Protein AF-A0A954CMS7-F1 (afdb_monomer)

Nearest PDB structures (foldseek):
  2ps0-assembly2_B  TM=8.497E-01  e=8.122E-06  Escherichia coli
  2ogw-assembly2_B  TM=8.473E-01  e=1.892E-05  Escherichia coli
  2prs-assembly1_A  TM=7.335E-01  e=8.668E-06  Escherichia coli
  7rcj-assembly6_F  TM=8.122E-01  e=8.447E-05  Citrobacter koseri ATCC BAA-895
  7rcj-assembly2_B  TM=8.150E-01  e=9.014E-05  Citrobacter koseri ATCC BAA-895

Structure (mmCIF, N/CA/C/O backbone):
data_AF-A0A954CMS7-F1
#
_entry.id   AF-A0A954CMS7-F1
#
loop_
_atom_site.group_PDB
_atom_site.id
_atom_site.type_symbol
_atom_site.label_atom_id
_atom_site.label_alt_id
_atom_site.label_comp_id
_atom_site.label_asym_id
_atom_site.label_entity_id
_atom_site.label_seq_id
_atom_site.pdbx_PDB_ins_code
_atom_site.Cartn_x
_atom_site.Cartn_y
_a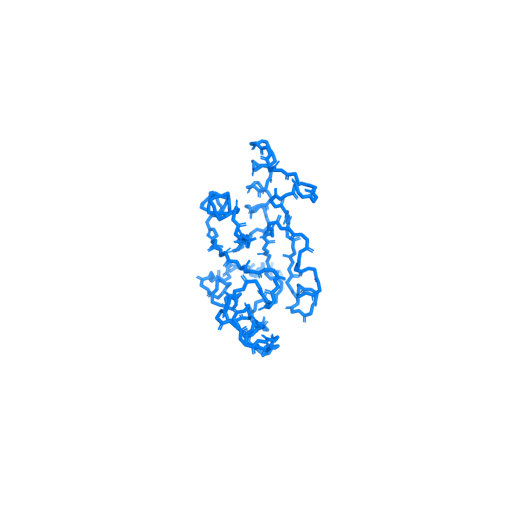tom_site.Cartn_z
_atom_site.occupancy
_atom_site.B_iso_or_equiv
_atom_site.auth_seq_id
_atom_site.auth_comp_id
_atom_site.auth_asym_id
_atom_site.auth_atom_id
_atom_site.pdbx_PDB_model_num
ATOM 1 N N . TRP A 1 1 ? -1.254 -20.103 -1.101 1.00 94.12 1 TRP A N 1
ATOM 2 C CA . TRP A 1 1 ? -1.678 -18.703 -1.332 1.00 94.12 1 TRP A CA 1
ATOM 3 C C . TRP A 1 1 ? -3.122 -18.419 -0.932 1.00 94.12 1 TRP A C 1
ATOM 5 O O . TRP A 1 1 ? -3.314 -17.647 -0.006 1.00 94.12 1 TRP A O 1
ATOM 15 N N . LYS A 1 2 ? -4.149 -19.028 -1.557 1.00 92.69 2 LYS A N 1
ATOM 16 C CA . LYS A 1 2 ? -5.562 -18.716 -1.229 1.00 92.69 2 LYS A CA 1
ATOM 17 C C . LYS A 1 2 ? -5.921 -18.933 0.245 1.00 92.69 2 LYS A C 1
ATOM 19 O O . LYS A 1 2 ? -6.522 -18.059 0.849 1.00 92.69 2 LYS A O 1
ATOM 24 N N . SER A 1 3 ? -5.523 -20.064 0.827 1.00 93.12 3 SER A N 1
ATOM 25 C CA . SER A 1 3 ? -5.743 -20.357 2.252 1.00 93.12 3 SER A CA 1
ATOM 26 C C . SER A 1 3 ? -5.062 -19.352 3.184 1.00 93.12 3 SER A C 1
ATOM 28 O O . SER A 1 3 ? -5.598 -19.031 4.238 1.00 93.12 3 SER A O 1
ATOM 30 N N . GLU A 1 4 ? -3.896 -18.847 2.788 1.00 93.69 4 GLU A N 1
ATOM 31 C CA . GLU A 1 4 ? -3.109 -17.913 3.586 1.00 93.69 4 GLU A CA 1
ATOM 32 C C . GLU A 1 4 ? -3.756 -16.527 3.638 1.00 93.69 4 GLU A C 1
ATOM 34 O O . GLU A 1 4 ? -3.907 -15.961 4.716 1.00 93.69 4 GLU A O 1
ATOM 39 N N . LEU A 1 5 ? -4.216 -16.016 2.493 1.00 94.75 5 LEU A N 1
ATOM 40 C CA . LEU A 1 5 ? -4.883 -14.713 2.415 1.00 94.75 5 LEU A CA 1
ATOM 41 C C . LEU A 1 5 ? -6.386 -14.766 2.702 1.00 94.75 5 LEU A C 1
ATOM 43 O O . LEU A 1 5 ? -7.011 -13.716 2.799 1.00 94.75 5 LEU A O 1
ATOM 47 N N . ALA A 1 6 ? -6.974 -15.951 2.900 1.00 91.50 6 ALA A N 1
ATOM 48 C CA . ALA A 1 6 ? -8.399 -16.092 3.203 1.00 91.50 6 ALA A CA 1
ATOM 49 C C . ALA A 1 6 ? -8.823 -15.264 4.430 1.00 91.50 6 ALA A C 1
ATOM 51 O O . ALA A 1 6 ? -9.889 -14.654 4.425 1.00 91.50 6 ALA A O 1
ATOM 52 N N . LYS A 1 7 ? -7.962 -15.183 5.455 1.00 89.50 7 LYS A N 1
ATOM 53 C CA . LYS A 1 7 ? -8.201 -14.380 6.668 1.00 89.50 7 LYS A CA 1
ATOM 54 C C . LYS A 1 7 ? -8.126 -12.868 6.427 1.00 89.50 7 LYS A C 1
ATOM 56 O O . LYS A 1 7 ? -8.603 -12.101 7.253 1.00 89.50 7 LYS A O 1
ATOM 61 N N . CYS A 1 8 ? -7.532 -12.449 5.314 1.00 93.06 8 CYS A N 1
ATOM 62 C CA . CYS A 1 8 ? -7.374 -11.050 4.928 1.00 93.06 8 CYS A CA 1
ATOM 63 C C . CYS A 1 8 ? -8.472 -10.581 3.958 1.00 93.06 8 CYS A C 1
ATOM 65 O O . CYS A 1 8 ? -8.456 -9.425 3.541 1.00 93.06 8 CYS A O 1
ATOM 67 N N . SER A 1 9 ? -9.414 -11.450 3.579 1.00 92.12 9 SER A N 1
ATOM 68 C CA . SER A 1 9 ? -10.496 -11.102 2.655 1.00 92.12 9 SER A CA 1
ATOM 69 C C . SER A 1 9 ? -11.298 -9.894 3.160 1.00 92.12 9 SER A C 1
ATOM 71 O O . SER A 1 9 ? -11.690 -9.821 4.323 1.00 92.12 9 SER A O 1
ATOM 73 N N . GLY A 1 10 ? -11.555 -8.938 2.272 1.00 93.88 10 GLY A N 1
ATOM 74 C CA . GLY A 1 10 ? -12.225 -7.666 2.545 1.00 93.88 10 GLY A CA 1
ATOM 75 C C . GLY A 1 10 ? -11.300 -6.538 3.018 1.00 93.88 10 GLY A C 1
ATOM 76 O O . GLY A 1 10 ? -11.726 -5.374 3.002 1.00 93.88 10 GLY A O 1
ATOM 77 N N . ALA A 1 11 ? -10.054 -6.846 3.398 1.00 95.81 11 ALA A N 1
ATOM 78 C CA . ALA A 1 11 ? -9.077 -5.845 3.813 1.00 95.81 11 ALA A CA 1
ATOM 79 C C . ALA A 1 11 ? -8.717 -4.898 2.661 1.00 95.81 11 ALA A C 1
ATOM 81 O O . ALA A 1 11 ? -8.649 -5.295 1.493 1.00 95.81 11 ALA A O 1
ATOM 82 N N . SER A 1 12 ? -8.483 -3.633 3.003 1.00 96.25 12 SER A N 1
ATOM 83 C CA . SER A 1 12 ? -8.138 -2.574 2.061 1.00 96.25 12 SER A CA 1
ATOM 84 C C . SER A 1 12 ? -6.663 -2.187 2.137 1.00 96.25 12 SER A C 1
ATOM 86 O O . SER A 1 12 ? -6.042 -2.200 3.204 1.00 96.25 12 SER A O 1
ATOM 88 N N . PHE A 1 13 ? -6.107 -1.803 0.991 1.00 98.12 13 PHE A N 1
ATOM 89 C CA . PHE A 1 13 ? -4.763 -1.249 0.879 1.00 98.12 13 PHE A CA 1
ATOM 90 C C . PHE A 1 13 ? -4.707 -0.105 -0.138 1.00 98.12 13 PHE A C 1
ATOM 92 O O . PHE A 1 13 ? -5.552 0.001 -1.027 1.00 98.12 13 PHE A O 1
ATOM 99 N N . ILE A 1 14 ? -3.703 0.759 -0.005 1.00 98.25 14 ILE A N 1
ATOM 100 C CA . ILE A 1 14 ? -3.346 1.769 -1.012 1.00 98.25 14 ILE A CA 1
ATOM 101 C C . ILE A 1 14 ? -2.145 1.245 -1.800 1.00 98.25 14 ILE A C 1
ATOM 103 O O . ILE A 1 14 ? -1.210 0.721 -1.203 1.00 98.25 14 ILE A O 1
ATOM 107 N N . GLU A 1 15 ? -2.140 1.386 -3.122 1.00 97.12 15 GLU A N 1
ATOM 108 C CA . GLU A 1 15 ? -1.016 0.972 -3.975 1.00 97.12 15 GLU A CA 1
ATOM 109 C C . GLU A 1 15 ? -0.226 2.170 -4.512 1.00 97.12 15 GLU A C 1
ATOM 111 O O . GLU A 1 15 ? -0.760 3.257 -4.684 1.00 97.12 15 GLU A O 1
ATOM 116 N N . ALA A 1 16 ? 1.059 2.009 -4.816 1.00 94.69 16 ALA A N 1
ATOM 117 C CA . ALA A 1 16 ? 1.825 3.077 -5.453 1.00 94.69 16 ALA A CA 1
ATOM 118 C C . ALA A 1 16 ? 1.425 3.274 -6.918 1.00 94.69 16 ALA A C 1
ATOM 120 O O . ALA A 1 16 ? 1.197 4.398 -7.352 1.00 94.69 16 ALA A O 1
ATOM 121 N N . HIS A 1 17 ? 1.320 2.170 -7.655 1.00 92.50 17 HIS A N 1
ATOM 122 C CA . HIS A 1 17 ? 1.019 2.103 -9.082 1.00 92.50 17 HIS A CA 1
ATOM 123 C C . HIS A 1 17 ? -0.046 1.025 -9.332 1.00 92.50 17 HIS A C 1
ATOM 125 O O . HIS A 1 17 ? -0.253 0.185 -8.462 1.00 92.50 17 HIS A O 1
ATOM 131 N N . ALA A 1 18 ? -0.684 1.036 -10.507 1.00 91.38 18 ALA A N 1
ATOM 132 C CA . ALA A 1 18 ? -1.762 0.133 -10.937 1.00 91.38 18 ALA A CA 1
ATOM 133 C C . ALA A 1 18 ? -1.325 -1.328 -11.153 1.00 91.38 18 ALA A C 1
ATOM 135 O O . ALA A 1 18 ? -1.496 -1.881 -12.237 1.00 91.38 18 ALA A O 1
ATOM 136 N N . SER A 1 19 ? -0.696 -1.946 -10.161 1.00 91.31 19 SER A N 1
ATOM 137 C CA . SER A 1 19 ? -0.052 -3.255 -10.312 1.00 91.31 19 SER A CA 1
ATOM 138 C C . SER A 1 19 ? -0.819 -4.383 -9.636 1.00 91.31 19 SER A C 1
ATOM 140 O O . SER A 1 19 ? -0.561 -5.545 -9.939 1.00 91.31 19 SER A O 1
ATOM 142 N N . TRP A 1 20 ? -1.763 -4.069 -8.744 1.00 94.81 20 TRP A N 1
ATOM 143 C CA . TRP A 1 20 ? -2.333 -5.068 -7.841 1.00 94.81 20 TRP A CA 1
ATOM 144 C C . TRP A 1 20 ? -3.797 -5.406 -8.108 1.00 94.81 20 TRP A C 1
ATOM 146 O O . TRP A 1 20 ? -4.349 -6.206 -7.363 1.00 94.81 20 TRP A O 1
ATOM 156 N N . THR A 1 21 ? -4.430 -4.870 -9.156 1.00 94.88 21 THR A N 1
ATOM 157 C CA . THR A 1 21 ? -5.864 -5.093 -9.435 1.00 94.88 21 THR A CA 1
ATOM 158 C C . THR A 1 21 ? -6.219 -6.580 -9.514 1.00 94.88 21 THR A C 1
ATOM 160 O O . THR A 1 21 ? -7.022 -7.056 -8.720 1.00 94.88 21 THR A O 1
ATOM 163 N N . TYR A 1 22 ? -5.542 -7.352 -10.370 1.00 94.75 22 TYR A N 1
ATOM 164 C CA . TYR A 1 22 ? -5.811 -8.792 -10.494 1.00 94.75 22 TYR A CA 1
ATOM 165 C C . TYR A 1 22 ? -5.494 -9.578 -9.218 1.00 94.75 22 TYR A C 1
ATOM 167 O O . TYR A 1 22 ? -6.176 -10.551 -8.896 1.00 94.75 22 TYR A O 1
ATOM 175 N N . PHE A 1 23 ? -4.459 -9.166 -8.482 1.00 95.44 23 PHE A N 1
ATOM 176 C CA . PHE A 1 23 ? -4.113 -9.778 -7.203 1.00 95.44 23 PHE A CA 1
ATOM 177 C C . PHE A 1 23 ? -5.220 -9.529 -6.171 1.00 95.44 23 PHE A C 1
ATOM 179 O O . PHE A 1 23 ? -5.669 -10.463 -5.510 1.00 95.44 23 PHE A O 1
ATOM 186 N N . ALA A 1 24 ? -5.697 -8.288 -6.079 1.00 96.56 24 ALA A N 1
ATOM 187 C CA . ALA A 1 24 ? -6.765 -7.896 -5.177 1.00 96.56 24 ALA A CA 1
ATOM 188 C C . ALA A 1 24 ? -8.055 -8.666 -5.478 1.00 96.56 24 ALA A C 1
ATOM 190 O O . ALA A 1 24 ? -8.603 -9.288 -4.570 1.00 96.56 24 ALA A O 1
ATOM 191 N N . ASP A 1 25 ? -8.454 -8.740 -6.750 1.00 96.38 25 ASP A N 1
ATOM 192 C CA . ASP A 1 25 ? -9.635 -9.494 -7.184 1.00 96.38 25 ASP A CA 1
ATOM 193 C C . ASP A 1 25 ? -9.511 -10.990 -6.849 1.00 96.38 25 ASP A C 1
ATOM 195 O O . ASP A 1 25 ? -10.446 -11.608 -6.342 1.00 96.38 25 ASP A O 1
ATOM 199 N N . THR A 1 26 ? -8.330 -11.580 -7.068 1.00 96.06 26 THR A N 1
ATOM 200 C CA . THR A 1 26 ? -8.085 -13.013 -6.824 1.00 96.06 26 THR A CA 1
ATOM 201 C C . THR A 1 26 ? -8.166 -13.391 -5.342 1.00 96.06 26 THR A C 1
ATOM 203 O O . THR A 1 26 ? -8.570 -14.512 -5.017 1.00 96.06 26 THR A O 1
ATOM 206 N N . PHE A 1 27 ? -7.763 -12.487 -4.443 1.00 96.00 27 PHE A N 1
ATOM 207 C CA . PHE A 1 27 ? -7.679 -12.739 -2.999 1.00 96.00 27 PHE A CA 1
ATOM 208 C C . PHE A 1 27 ? -8.739 -11.995 -2.173 1.00 96.00 27 PHE A C 1
ATOM 210 O O . PHE A 1 27 ? -8.694 -12.041 -0.945 1.00 96.00 27 PHE A O 1
ATOM 217 N N . GLY A 1 28 ? -9.701 -11.337 -2.827 1.00 95.31 28 GLY A N 1
ATOM 218 C CA . GLY A 1 28 ? -10.787 -10.619 -2.160 1.00 95.31 28 GLY A CA 1
ATOM 219 C C . GLY A 1 28 ? -10.330 -9.373 -1.398 1.00 95.31 28 GLY A C 1
ATOM 220 O O . GLY A 1 28 ? -10.957 -9.003 -0.410 1.00 95.31 28 GLY A O 1
ATOM 221 N N . LEU A 1 29 ? -9.234 -8.736 -1.812 1.00 96.38 29 LEU A N 1
ATOM 222 C CA . LEU A 1 29 ? -8.737 -7.490 -1.220 1.00 96.38 29 LEU A CA 1
ATOM 223 C C . LEU A 1 29 ? -9.336 -6.278 -1.940 1.00 96.38 29 LEU A C 1
ATOM 225 O O . LEU A 1 29 ? -9.810 -6.381 -3.069 1.00 96.38 29 LEU A O 1
ATOM 229 N N . ARG A 1 30 ? -9.282 -5.102 -1.310 1.00 96.94 30 ARG A N 1
ATOM 230 C CA . ARG A 1 30 ? -9.780 -3.850 -1.899 1.00 96.94 30 ARG A CA 1
ATOM 231 C C . ARG A 1 30 ? -8.664 -2.830 -2.068 1.00 96.94 30 ARG A C 1
ATOM 233 O O . ARG A 1 30 ? -7.954 -2.519 -1.118 1.00 96.94 30 ARG A O 1
ATOM 240 N N . ILE A 1 31 ? -8.556 -2.242 -3.253 1.00 97.69 31 ILE A N 1
ATOM 241 C CA . ILE A 1 31 ? -7.679 -1.090 -3.479 1.00 97.69 31 ILE A CA 1
ATOM 242 C C . ILE A 1 31 ? -8.464 0.172 -3.108 1.00 97.69 31 ILE A C 1
ATOM 244 O O . ILE A 1 31 ? -9.452 0.498 -3.759 1.00 97.69 31 ILE A O 1
ATOM 248 N N . ALA A 1 32 ? -8.051 0.863 -2.046 1.00 97.88 32 ALA A N 1
ATOM 249 C CA . ALA A 1 32 ? -8.714 2.077 -1.558 1.00 97.88 32 ALA A CA 1
ATOM 250 C C . ALA A 1 32 ? -8.243 3.346 -2.285 1.00 97.88 32 ALA A C 1
ATOM 252 O O . ALA A 1 32 ? -8.962 4.338 -2.350 1.00 97.88 32 ALA A O 1
ATOM 253 N N . GLY A 1 33 ? -7.036 3.325 -2.847 1.00 97.44 33 GLY A N 1
ATOM 254 C CA . GLY A 1 33 ? -6.474 4.467 -3.553 1.00 97.44 33 GLY A CA 1
ATOM 255 C C . GLY A 1 33 ? -5.088 4.177 -4.103 1.00 97.44 33 GLY A C 1
ATOM 256 O O . GLY A 1 33 ? -4.544 3.083 -3.916 1.00 97.44 33 GLY A O 1
ATOM 257 N N . ARG A 1 34 ? -4.512 5.179 -4.772 1.00 97.19 34 ARG A N 1
ATOM 258 C CA . ARG A 1 34 ? -3.194 5.078 -5.394 1.00 97.19 34 ARG A CA 1
ATOM 259 C C . ARG A 1 34 ? -2.311 6.282 -5.089 1.00 97.19 34 ARG A C 1
ATOM 261 O O . ARG A 1 34 ? -2.783 7.411 -5.204 1.00 97.19 34 ARG A O 1
ATOM 268 N N . LEU A 1 35 ? -1.040 6.051 -4.746 1.00 96.62 35 LEU A N 1
ATOM 269 C CA . LEU A 1 35 ? -0.066 7.128 -4.522 1.00 96.62 35 LEU A CA 1
ATOM 270 C C . LEU A 1 35 ? 0.164 7.931 -5.805 1.00 96.62 35 LEU A C 1
ATOM 272 O O . LEU A 1 35 ? 0.117 9.150 -5.761 1.00 96.62 35 LEU A O 1
ATOM 276 N N . GLU A 1 36 ? 0.375 7.271 -6.943 1.00 95.12 36 GLU A N 1
ATOM 277 C CA . GLU A 1 36 ? 0.392 7.934 -8.248 1.00 95.12 36 GLU A CA 1
ATOM 278 C C . GLU A 1 36 ? -1.047 8.292 -8.677 1.00 95.12 36 GLU A C 1
ATOM 280 O O . GLU A 1 36 ? -1.838 7.382 -8.947 1.00 95.12 36 GLU A O 1
ATOM 285 N N . PRO A 1 37 ? -1.426 9.583 -8.781 1.00 93.44 37 PRO A N 1
ATOM 286 C CA . PRO A 1 37 ? -2.737 9.964 -9.314 1.00 93.44 37 PRO A CA 1
ATOM 287 C C . PRO A 1 37 ? -2.912 9.519 -10.773 1.00 93.44 37 PRO A C 1
ATOM 289 O O . PRO A 1 37 ? -4.010 9.155 -11.188 1.00 93.44 37 PRO A O 1
ATOM 292 N N . LEU A 1 38 ? -1.819 9.523 -11.541 1.00 92.12 38 LEU A N 1
ATOM 293 C CA . LEU A 1 38 ? -1.733 9.048 -12.919 1.00 92.12 38 LEU A CA 1
ATOM 294 C C . LEU A 1 38 ? -0.415 8.286 -13.115 1.00 92.12 38 LEU A C 1
ATOM 296 O O . LEU A 1 38 ? 0.556 8.606 -12.428 1.00 92.12 38 LEU A O 1
ATOM 300 N N . PRO A 1 39 ? -0.342 7.329 -14.061 1.00 88.75 39 PRO A N 1
ATOM 301 C CA . PRO A 1 39 ? 0.883 6.586 -14.346 1.00 88.75 39 PRO A CA 1
ATOM 302 C C . PRO A 1 39 ? 2.106 7.496 -14.517 1.00 88.75 39 PRO A C 1
ATOM 304 O O . PRO A 1 39 ? 2.145 8.330 -15.420 1.00 88.75 39 PRO A O 1
ATOM 307 N N . GLY A 1 40 ? 3.101 7.333 -13.641 1.00 87.25 40 GLY A N 1
ATOM 308 C CA . GLY A 1 40 ? 4.357 8.091 -13.691 1.00 87.25 40 GLY A CA 1
ATOM 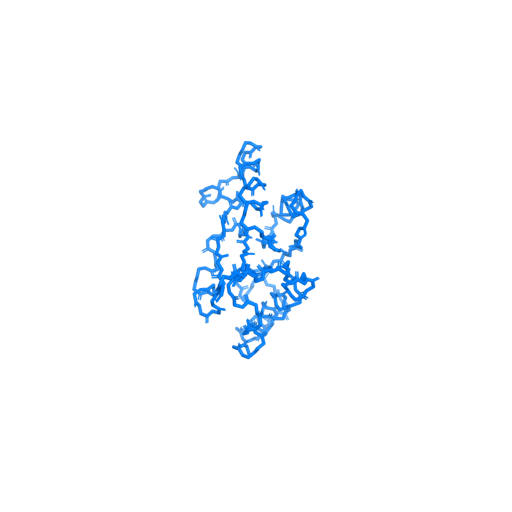309 C C . GLY A 1 40 ? 4.282 9.537 -13.186 1.00 87.25 40 GLY A C 1
ATOM 310 O O . GLY A 1 40 ? 5.299 10.227 -13.196 1.00 87.25 40 GLY A O 1
ATOM 311 N N . VAL A 1 41 ? 3.122 10.002 -12.716 1.00 92.38 41 VAL A N 1
ATOM 312 C CA . VAL A 1 41 ? 2.960 11.338 -12.130 1.00 92.38 41 VAL A CA 1
ATOM 313 C C . VAL A 1 41 ? 3.136 11.254 -10.619 1.00 92.38 41 VAL A C 1
ATOM 315 O O . VAL A 1 41 ? 2.398 10.541 -9.940 1.00 92.38 41 VAL A O 1
ATOM 318 N N . SER A 1 42 ? 4.092 12.013 -10.084 1.00 92.50 42 SER A N 1
ATOM 319 C CA . SER A 1 42 ? 4.324 12.080 -8.640 1.00 92.50 42 SER A CA 1
ATOM 320 C C . SER A 1 42 ? 3.128 12.697 -7.898 1.00 92.50 42 SER A C 1
ATOM 322 O O . SER A 1 42 ? 2.530 13.661 -8.386 1.00 92.50 42 SER A O 1
ATOM 324 N N . PRO A 1 43 ? 2.786 12.201 -6.695 1.00 94.75 43 PRO A N 1
ATOM 325 C CA . PRO A 1 43 ? 1.722 12.773 -5.883 1.00 94.75 43 PRO A CA 1
ATOM 326 C C . PRO A 1 43 ? 2.026 14.209 -5.461 1.00 94.75 43 PRO A C 1
ATOM 328 O O . PRO A 1 43 ? 3.133 14.531 -5.029 1.00 94.75 43 PRO A O 1
ATOM 331 N N . THR A 1 44 ? 1.003 15.060 -5.496 1.00 96.88 44 THR A N 1
ATOM 332 C CA . THR A 1 44 ? 1.046 16.377 -4.849 1.00 96.88 44 THR A CA 1
ATOM 333 C C . THR A 1 44 ? 0.729 16.248 -3.353 1.00 96.88 44 THR A C 1
ATOM 335 O O . THR A 1 44 ? 0.078 15.281 -2.949 1.00 96.88 44 THR A O 1
ATOM 338 N N . PRO A 1 45 ? 1.099 17.229 -2.506 1.00 96.62 45 PRO A N 1
ATOM 339 C CA . PRO A 1 45 ? 0.720 17.219 -1.091 1.00 96.62 45 PRO A CA 1
ATOM 340 C C . PRO A 1 45 ? -0.794 17.110 -0.860 1.00 96.62 45 PRO A C 1
ATOM 342 O O . PRO A 1 45 ? -1.228 16.409 0.049 1.00 96.62 45 PRO A O 1
ATOM 345 N N . ASN A 1 46 ? -1.602 17.751 -1.713 1.00 97.81 46 ASN A N 1
ATOM 346 C CA . ASN A 1 46 ? -3.060 17.673 -1.629 1.00 97.81 46 ASN A CA 1
ATOM 347 C C . ASN A 1 46 ? -3.577 16.259 -1.946 1.00 97.81 46 ASN A C 1
ATOM 349 O O . ASN A 1 46 ? -4.450 15.752 -1.250 1.00 97.81 46 ASN A O 1
ATOM 353 N N . HIS A 1 47 ? -2.996 15.592 -2.950 1.00 97.88 47 HIS A N 1
ATOM 354 C CA . HIS A 1 47 ? -3.324 14.197 -3.263 1.00 97.88 47 HIS A CA 1
ATOM 355 C C . HIS A 1 47 ? -2.983 13.262 -2.096 1.00 97.88 47 HIS A C 1
ATOM 357 O O . HIS A 1 47 ? -3.790 12.425 -1.708 1.00 97.88 47 HIS A O 1
ATOM 363 N N . VAL A 1 48 ? -1.815 13.450 -1.471 1.00 98.12 48 VAL A N 1
ATOM 364 C CA . VAL A 1 48 ? -1.424 12.691 -0.270 1.00 98.12 48 VAL A CA 1
ATOM 365 C C . VAL A 1 48 ? -2.415 12.915 0.872 1.00 98.12 48 VAL A C 1
ATOM 367 O O . VAL A 1 48 ? -2.831 11.949 1.505 1.00 98.12 48 VAL A O 1
ATOM 370 N N . ALA A 1 49 ? -2.837 14.158 1.117 1.00 98.25 49 ALA A N 1
ATOM 371 C CA . ALA A 1 49 ? -3.830 14.460 2.145 1.00 98.25 49 ALA A CA 1
ATOM 372 C C . ALA A 1 49 ? -5.171 13.752 1.876 1.00 98.25 49 ALA A C 1
ATOM 374 O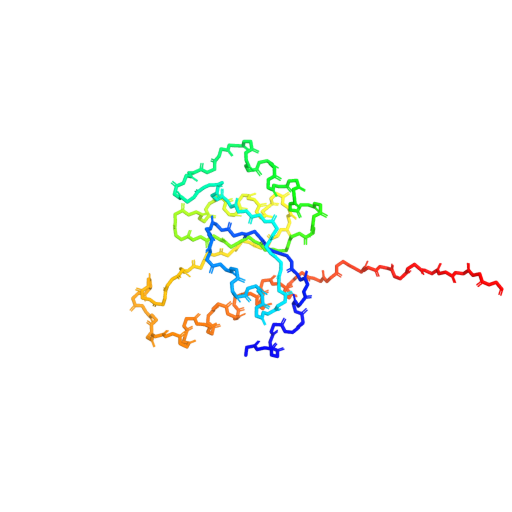 O . ALA A 1 49 ? -5.740 13.154 2.783 1.00 98.25 49 ALA A O 1
ATOM 375 N N . GLN A 1 50 ? -5.638 13.734 0.624 1.00 98.31 50 GLN A N 1
ATOM 376 C CA . GLN A 1 50 ? -6.848 12.998 0.240 1.00 98.31 50 GLN A CA 1
ATOM 377 C C . GLN A 1 50 ? -6.715 11.490 0.483 1.00 98.31 50 GLN A C 1
ATOM 379 O O . GLN A 1 50 ? -7.650 10.867 0.981 1.00 98.31 50 GLN A O 1
ATOM 384 N N . LEU A 1 51 ? -5.554 10.902 0.183 1.00 98.31 51 LEU A N 1
ATOM 385 C CA . LEU A 1 51 ? -5.289 9.488 0.457 1.00 98.31 51 LEU A CA 1
ATOM 386 C C . LEU A 1 51 ? -5.272 9.168 1.951 1.00 98.31 51 LEU A C 1
ATOM 388 O O . LEU A 1 51 ? -5.728 8.097 2.335 1.00 98.31 51 LEU A O 1
ATOM 392 N N . VAL A 1 52 ? -4.773 10.079 2.789 1.00 98.69 52 VAL A N 1
ATOM 393 C CA . VAL A 1 52 ? -4.817 9.924 4.249 1.00 98.69 52 VAL A CA 1
ATOM 394 C C . VAL A 1 52 ? -6.264 9.912 4.743 1.00 98.69 52 VAL A C 1
ATOM 396 O O . VAL A 1 52 ? -6.630 9.046 5.534 1.00 98.69 52 VAL A O 1
ATOM 399 N N . GLU A 1 53 ? -7.111 10.810 4.240 1.00 98.44 53 GLU A N 1
ATOM 400 C CA . GLU A 1 53 ? -8.528 10.844 4.621 1.00 98.44 53 GLU A CA 1
ATOM 401 C C . GLU A 1 53 ? -9.292 9.605 4.138 1.00 98.44 53 GLU A C 1
ATOM 403 O O . GLU A 1 53 ? -10.042 9.003 4.908 1.00 98.44 53 GLU A O 1
ATOM 408 N N . ILE A 1 54 ? -9.039 9.151 2.905 1.00 98.12 54 ILE A N 1
ATOM 409 C CA . ILE A 1 54 ? -9.556 7.870 2.400 1.00 98.12 54 ILE A CA 1
ATOM 410 C C . ILE A 1 54 ? -9.069 6.713 3.278 1.00 98.12 54 ILE A C 1
ATOM 412 O O . ILE A 1 54 ? -9.864 5.858 3.663 1.00 98.12 54 ILE A O 1
ATOM 416 N N . GLY A 1 55 ? -7.780 6.697 3.621 1.00 98.19 55 GLY A N 1
ATOM 417 C CA . GLY A 1 55 ? -7.162 5.640 4.410 1.00 98.19 5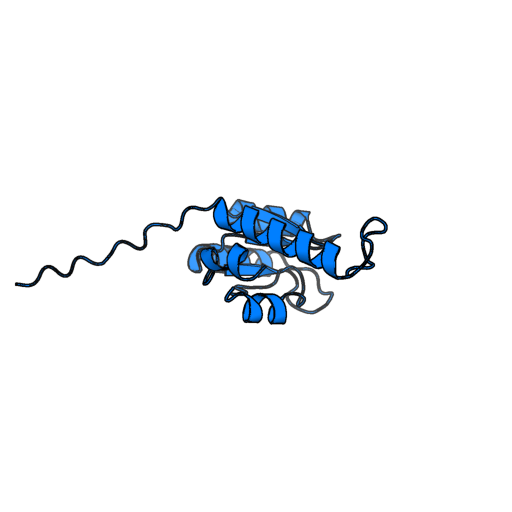5 GLY A CA 1
ATOM 418 C C . GLY A 1 55 ? -7.779 5.497 5.798 1.00 98.19 55 GLY A C 1
ATOM 419 O O . GLY A 1 55 ? -8.082 4.381 6.211 1.00 98.19 55 GLY A O 1
ATOM 420 N N . LYS A 1 56 ? -8.047 6.617 6.479 1.00 97.88 56 LYS A N 1
ATOM 421 C CA . LYS A 1 56 ? -8.758 6.629 7.767 1.00 97.88 56 LYS A CA 1
ATOM 422 C C . LYS A 1 56 ? -10.212 6.183 7.624 1.00 97.88 56 LYS A C 1
ATOM 424 O O . LYS A 1 56 ? -10.674 5.361 8.407 1.00 97.88 56 LYS A O 1
ATOM 429 N N . ARG A 1 57 ? -10.935 6.721 6.635 1.00 97.19 57 ARG A N 1
ATOM 430 C CA . ARG A 1 57 ? -12.361 6.421 6.414 1.00 97.19 57 ARG A CA 1
ATOM 431 C C . ARG A 1 57 ? -12.593 4.944 6.102 1.00 97.19 57 ARG A C 1
ATOM 433 O O . ARG A 1 57 ? -13.547 4.357 6.602 1.00 97.19 57 ARG A O 1
ATOM 440 N N . ASP A 1 58 ? -11.727 4.360 5.279 1.00 95.81 58 ASP A N 1
ATOM 441 C CA . ASP A 1 58 ? -11.890 3.001 4.755 1.00 95.81 58 ASP A CA 1
ATOM 442 C C . ASP A 1 58 ? -11.108 1.953 5.562 1.00 95.81 58 ASP A C 1
ATOM 444 O O . ASP A 1 58 ? -10.959 0.816 5.094 1.00 95.81 58 ASP A O 1
ATOM 448 N N . ASP A 1 59 ? -10.610 2.349 6.741 1.00 95.56 59 ASP A N 1
ATOM 449 C CA . ASP A 1 59 ? -9.823 1.542 7.675 1.00 95.56 59 ASP A CA 1
ATOM 450 C C . ASP A 1 59 ? -8.690 0.770 6.975 1.00 95.56 59 ASP A C 1
ATOM 452 O O . ASP A 1 59 ? -8.534 -0.446 7.107 1.00 95.56 59 ASP A O 1
ATOM 456 N N . VAL A 1 60 ? -7.929 1.487 6.144 1.00 97.56 60 VAL A N 1
ATOM 457 C CA . VAL A 1 60 ? -6.841 0.920 5.344 1.00 97.56 60 VAL A CA 1
ATOM 458 C C . VAL A 1 60 ? -5.725 0.439 6.258 1.00 97.56 60 VAL A C 1
ATOM 460 O O . VAL A 1 60 ? -5.181 1.202 7.050 1.00 97.56 60 VAL A O 1
ATOM 463 N N . LYS A 1 61 ? -5.338 -0.830 6.104 1.00 94.12 61 LYS A N 1
ATOM 464 C CA . LYS A 1 61 ? -4.346 -1.479 6.978 1.00 94.12 61 LYS A CA 1
ATOM 465 C C . LYS A 1 61 ? -2.942 -1.528 6.393 1.00 94.12 61 LYS A C 1
ATOM 467 O O . LYS A 1 61 ? -1.975 -1.791 7.109 1.00 94.12 61 LYS A O 1
ATOM 472 N N . MET A 1 62 ? -2.810 -1.264 5.094 1.00 98.06 62 MET A N 1
ATOM 473 C CA . MET A 1 62 ? -1.534 -1.366 4.398 1.00 98.06 62 MET A CA 1
ATOM 474 C C . MET A 1 62 ? -1.386 -0.342 3.269 1.00 98.06 62 MET A C 1
ATOM 476 O O . MET A 1 62 ? -2.334 -0.059 2.538 1.00 98.06 62 MET A O 1
ATOM 480 N N . VAL A 1 63 ? -0.165 0.159 3.081 1.00 98.19 63 VAL A N 1
ATOM 481 C CA . VAL A 1 63 ? 0.235 0.962 1.918 1.00 98.19 63 VAL A CA 1
ATOM 482 C C . VAL A 1 63 ? 1.378 0.250 1.196 1.00 98.19 63 VAL A C 1
ATOM 484 O O . VAL A 1 63 ? 2.451 0.037 1.759 1.00 98.19 63 VAL A O 1
ATOM 487 N N . VAL A 1 64 ? 1.147 -0.134 -0.056 1.00 97.19 64 VAL A N 1
ATOM 488 C CA . VAL A 1 64 ? 2.097 -0.857 -0.906 1.00 97.19 64 VAL A CA 1
ATOM 489 C C . VAL A 1 64 ? 2.843 0.132 -1.795 1.00 97.19 64 VAL A C 1
ATOM 491 O O . VAL A 1 64 ? 2.335 0.590 -2.816 1.00 97.19 64 VAL A O 1
ATOM 494 N N . GLY A 1 65 ? 4.070 0.448 -1.405 1.00 94.25 65 GLY A N 1
ATOM 495 C CA . GLY A 1 65 ? 5.050 1.182 -2.192 1.00 94.25 65 GLY A CA 1
ATOM 496 C C . GLY A 1 65 ? 5.704 0.339 -3.293 1.00 94.25 65 GLY A C 1
ATOM 497 O O . GLY A 1 65 ? 5.607 -0.889 -3.322 1.00 94.25 65 GLY A O 1
ATOM 498 N N . ARG A 1 66 ? 6.453 1.026 -4.158 1.00 89.06 66 ARG A N 1
ATOM 499 C CA . ARG A 1 66 ? 7.443 0.450 -5.082 1.00 89.06 66 ARG A CA 1
ATOM 500 C C . ARG A 1 66 ? 8.804 1.125 -4.858 1.00 89.06 66 ARG A C 1
ATOM 502 O O . ARG A 1 66 ? 8.835 2.192 -4.231 1.00 89.06 66 ARG A O 1
ATOM 509 N N . PRO A 1 67 ? 9.919 0.596 -5.396 1.00 84.94 67 PRO A N 1
ATOM 510 C CA . PRO A 1 67 ? 11.183 1.330 -5.416 1.00 84.94 67 PRO A CA 1
ATOM 511 C C . PRO A 1 67 ? 10.998 2.762 -5.954 1.00 84.94 67 PRO A C 1
ATOM 513 O O . PRO A 1 67 ? 10.364 2.965 -6.993 1.00 84.94 67 PRO A O 1
ATOM 516 N N . GLY A 1 68 ? 11.497 3.752 -5.206 1.00 86.56 68 GLY A N 1
ATOM 517 C CA . GLY A 1 68 ? 11.311 5.188 -5.473 1.00 86.56 68 GLY A CA 1
ATOM 518 C C . GLY A 1 68 ? 10.067 5.834 -4.840 1.00 86.56 68 GLY A C 1
ATOM 519 O O . GLY A 1 68 ? 9.944 7.051 -4.880 1.00 86.56 68 GLY A O 1
ATOM 520 N N . TYR A 1 69 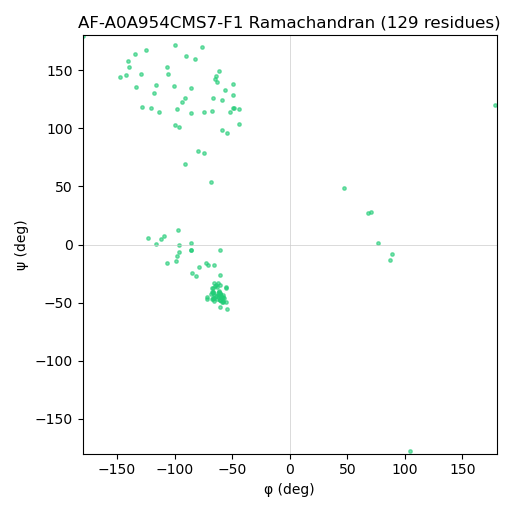? 9.164 5.053 -4.236 1.00 89.94 69 TYR A N 1
ATOM 521 C CA . TYR A 1 69 ? 7.940 5.538 -3.569 1.00 89.94 69 TYR A CA 1
ATOM 522 C C . TYR A 1 69 ? 7.839 5.112 -2.095 1.00 89.94 69 TYR A C 1
ATOM 524 O O . TYR A 1 69 ? 6.819 5.360 -1.453 1.00 89.94 69 TYR A O 1
ATOM 532 N N . ALA A 1 70 ? 8.881 4.473 -1.551 1.00 90.62 70 ALA A N 1
ATOM 533 C CA . ALA A 1 70 ? 8.894 3.958 -0.182 1.00 90.62 70 ALA A CA 1
ATOM 534 C C . ALA A 1 70 ? 8.642 5.061 0.862 1.00 90.62 70 ALA A C 1
ATOM 536 O O . ALA A 1 70 ? 7.813 4.873 1.748 1.00 90.62 70 ALA A O 1
ATOM 537 N N . ASP A 1 71 ? 9.266 6.231 0.704 1.00 94.12 71 ASP A N 1
ATOM 538 C CA . ASP A 1 71 ? 9.128 7.339 1.658 1.00 94.12 71 ASP A CA 1
ATOM 539 C C . ASP A 1 71 ? 7.699 7.894 1.696 1.00 94.12 71 ASP A C 1
ATOM 541 O O . ASP A 1 71 ? 7.135 8.133 2.763 1.00 94.12 71 ASP A O 1
ATOM 545 N N . VAL A 1 72 ? 7.074 8.069 0.526 1.00 95.69 72 VAL A N 1
ATOM 546 C CA . VAL A 1 72 ? 5.682 8.537 0.437 1.00 95.69 72 VAL A CA 1
ATOM 547 C C . VAL A 1 72 ? 4.729 7.486 1.005 1.00 95.69 72 VAL A C 1
ATOM 549 O O . VAL A 1 72 ? 3.808 7.838 1.740 1.00 95.69 72 VAL A O 1
ATOM 552 N N . ALA A 1 73 ? 4.968 6.204 0.715 1.00 97.00 73 ALA A N 1
ATOM 553 C CA . ALA A 1 73 ? 4.186 5.108 1.275 1.00 97.00 73 ALA A CA 1
ATOM 554 C C . ALA A 1 73 ? 4.272 5.070 2.810 1.00 97.00 73 ALA A C 1
ATOM 556 O O . ALA A 1 73 ? 3.235 4.947 3.459 1.00 97.00 73 ALA A O 1
ATOM 557 N N . SER A 1 74 ? 5.473 5.239 3.384 1.00 97.56 74 SER A N 1
ATOM 558 C CA . SER A 1 74 ? 5.685 5.298 4.841 1.00 97.56 74 SER A CA 1
ATOM 559 C C . SER A 1 74 ? 4.896 6.438 5.467 1.00 97.56 74 SER A C 1
ATOM 561 O O . SER A 1 74 ? 4.108 6.212 6.378 1.00 97.56 74 SER A O 1
ATOM 563 N N . ARG A 1 75 ? 5.008 7.647 4.907 1.00 97.50 75 ARG A N 1
ATOM 564 C CA . ARG A 1 75 ? 4.308 8.833 5.422 1.00 97.50 75 ARG A CA 1
ATOM 565 C C . ARG A 1 75 ? 2.788 8.676 5.411 1.00 97.50 75 ARG A C 1
ATOM 567 O O . ARG A 1 75 ? 2.131 9.085 6.363 1.00 97.50 75 ARG A O 1
ATOM 574 N N . VAL A 1 76 ? 2.223 8.103 4.344 1.00 98.38 76 VAL A N 1
ATOM 575 C CA . VAL A 1 76 ? 0.777 7.830 4.279 1.00 98.38 76 VAL A CA 1
ATOM 576 C C . VAL A 1 76 ? 0.391 6.771 5.304 1.00 98.38 76 VAL A C 1
ATOM 578 O O . VAL A 1 76 ? -0.586 6.965 6.018 1.00 98.38 76 VAL A O 1
ATOM 581 N N . ALA A 1 77 ? 1.154 5.678 5.400 1.00 98.19 77 ALA A N 1
ATOM 582 C CA . ALA A 1 77 ? 0.865 4.595 6.333 1.00 98.19 77 ALA A CA 1
ATOM 583 C C . ALA A 1 77 ? 0.916 5.064 7.794 1.00 98.19 77 ALA A C 1
ATOM 585 O O . ALA A 1 77 ? -0.010 4.799 8.553 1.00 98.19 77 ALA A O 1
ATOM 586 N N . GLU A 1 78 ? 1.943 5.828 8.166 1.00 97.94 78 GLU A N 1
ATOM 587 C CA . GLU A 1 78 ? 2.085 6.434 9.493 1.00 97.94 78 GLU A CA 1
ATOM 588 C C . GLU A 1 78 ? 0.891 7.332 9.833 1.00 97.94 78 GLU A C 1
ATOM 590 O O . GLU A 1 78 ? 0.317 7.217 10.914 1.00 97.94 78 GLU A O 1
ATOM 595 N N . ALA A 1 79 ? 0.461 8.177 8.892 1.00 98.19 79 ALA A N 1
ATOM 596 C CA . ALA A 1 79 ? -0.649 9.107 9.096 1.00 98.19 79 ALA A CA 1
ATOM 597 C C . ALA A 1 79 ? -2.020 8.428 9.292 1.00 98.19 79 ALA A C 1
ATOM 599 O O . ALA A 1 79 ? -2.954 9.077 9.775 1.00 98.19 79 ALA A O 1
ATOM 600 N N . ILE A 1 80 ? -2.154 7.153 8.914 1.00 97.81 80 ILE A N 1
ATOM 601 C CA . ILE A 1 80 ? -3.396 6.373 9.043 1.00 97.81 80 ILE A CA 1
ATOM 602 C C . ILE A 1 80 ? -3.268 5.181 10.006 1.00 97.81 80 ILE A C 1
ATOM 604 O O . ILE A 1 80 ? -4.233 4.446 10.181 1.00 97.81 80 ILE A O 1
ATOM 608 N N . GLY A 1 81 ? -2.103 4.970 10.632 1.00 96.50 81 GLY A N 1
ATOM 609 C CA . GLY A 1 81 ? -1.859 3.817 11.510 1.00 96.50 81 GLY A CA 1
ATOM 610 C C . GLY A 1 81 ? -1.758 2.468 10.778 1.00 96.50 81 GLY A C 1
ATOM 611 O O . GLY A 1 81 ? -2.080 1.429 11.352 1.00 96.50 81 GLY A O 1
ATOM 612 N N . ALA A 1 82 ? -1.331 2.474 9.515 1.00 97.25 82 ALA A N 1
ATOM 613 C CA . ALA A 1 82 ? -1.172 1.293 8.666 1.00 97.25 82 ALA A CA 1
ATOM 614 C C . ALA A 1 82 ? 0.284 0.806 8.582 1.00 97.25 82 ALA A C 1
ATOM 616 O O . ALA A 1 82 ? 1.227 1.483 8.989 1.00 97.25 82 ALA A O 1
ATOM 617 N N . THR A 1 83 ? 0.482 -0.367 7.975 1.00 97.56 83 THR A N 1
ATOM 618 C CA . THR A 1 83 ? 1.818 -0.881 7.635 1.00 97.56 83 THR A CA 1
ATOM 619 C C . THR A 1 83 ? 2.234 -0.439 6.229 1.00 97.56 83 THR A C 1
ATOM 621 O O . THR A 1 83 ? 1.532 -0.720 5.258 1.00 97.56 83 THR A O 1
ATOM 624 N N . ALA A 1 84 ? 3.402 0.191 6.082 1.00 97.25 84 ALA A N 1
ATOM 625 C CA . ALA A 1 84 ? 4.015 0.405 4.771 1.00 97.25 84 ALA A CA 1
ATOM 626 C C . ALA A 1 84 ? 4.856 -0.810 4.355 1.00 97.25 84 ALA A C 1
ATOM 628 O O . ALA A 1 84 ? 5.650 -1.331 5.138 1.00 97.25 84 ALA A O 1
ATOM 629 N N . VAL A 1 85 ? 4.716 -1.241 3.102 1.00 95.62 85 VAL A N 1
ATOM 630 C CA . VAL A 1 85 ? 5.563 -2.274 2.490 1.00 95.62 85 VAL A CA 1
ATOM 631 C C . VAL A 1 85 ? 6.090 -1.774 1.152 1.00 95.62 85 VAL A C 1
ATOM 633 O O . VAL A 1 85 ? 5.401 -1.040 0.456 1.00 95.62 85 VAL A O 1
ATOM 636 N N . SER A 1 86 ? 7.302 -2.170 0.767 1.00 92.38 86 SER A N 1
ATOM 637 C CA . SER A 1 86 ? 7.850 -1.885 -0.565 1.00 92.38 86 SER A CA 1
ATOM 638 C C . SER A 1 86 ? 8.004 -3.196 -1.319 1.00 92.38 86 SER A C 1
ATOM 640 O O . SER A 1 86 ? 8.781 -4.067 -0.912 1.00 92.38 86 SER A O 1
ATOM 642 N N . LEU A 1 87 ? 7.227 -3.356 -2.391 1.00 90.44 87 LEU A N 1
ATOM 643 C CA . LEU A 1 87 ? 7.235 -4.558 -3.214 1.00 90.44 87 LEU A CA 1
ATOM 644 C C . LEU A 1 87 ? 7.703 -4.231 -4.638 1.00 90.44 87 LEU A C 1
ATOM 646 O O . LEU A 1 87 ? 7.287 -3.218 -5.208 1.00 90.44 87 LEU A O 1
ATOM 650 N N . PRO A 1 88 ? 8.560 -5.079 -5.235 1.00 82.69 88 PRO A N 1
ATOM 651 C CA . PRO A 1 88 ? 8.795 -5.029 -6.669 1.00 82.69 88 PRO A CA 1
ATOM 652 C C . PRO A 1 88 ? 7.494 -5.323 -7.427 1.00 82.69 88 PRO A C 1
ATOM 654 O O . PRO A 1 88 ? 6.652 -6.083 -6.953 1.00 82.69 88 PRO A O 1
ATOM 657 N N . THR A 1 89 ? 7.336 -4.746 -8.616 1.00 74.25 89 THR A N 1
ATOM 658 C CA . THR A 1 89 ? 6.149 -4.953 -9.467 1.00 74.25 89 THR A CA 1
ATOM 659 C C . THR A 1 89 ? 6.341 -6.035 -10.531 1.00 74.25 89 THR A C 1
ATOM 661 O O . THR A 1 89 ? 5.385 -6.390 -11.214 1.00 74.25 89 THR A O 1
ATOM 664 N N . ALA A 1 90 ? 7.553 -6.580 -10.677 1.00 70.81 90 ALA A N 1
ATOM 665 C CA . ALA A 1 90 ? 7.850 -7.665 -11.610 1.00 70.81 90 ALA A CA 1
ATOM 666 C C . ALA A 1 90 ? 8.852 -8.664 -11.020 1.00 70.81 90 ALA A C 1
ATOM 668 O O . ALA A 1 90 ? 9.804 -8.270 -10.345 1.00 70.81 90 ALA A O 1
ATOM 669 N N . SER A 1 91 ? 8.699 -9.947 -11.353 1.00 66.88 91 SER A N 1
ATOM 670 C CA . SER A 1 91 ? 9.577 -11.027 -10.875 1.00 66.88 91 SER A CA 1
ATOM 671 C C . SER A 1 91 ? 11.045 -10.850 -11.281 1.00 66.88 91 SER A C 1
ATOM 673 O O . SER A 1 91 ? 11.927 -11.305 -10.569 1.00 66.88 91 SER A O 1
ATOM 675 N N . ALA A 1 92 ? 11.318 -10.147 -12.386 1.00 58.47 92 ALA A N 1
ATOM 676 C CA . ALA A 1 92 ? 12.675 -9.844 -12.851 1.00 58.47 92 ALA A CA 1
ATOM 677 C C . ALA A 1 92 ? 13.292 -8.579 -12.218 1.00 58.47 92 ALA A C 1
ATOM 679 O O . ALA A 1 92 ? 14.446 -8.258 -12.487 1.00 58.47 92 ALA A O 1
ATOM 680 N N . SER A 1 93 ? 12.538 -7.827 -11.406 1.00 56.81 93 SER A N 1
ATOM 681 C CA . SER A 1 93 ? 12.991 -6.529 -10.873 1.00 56.81 93 SER A CA 1
ATOM 682 C C . SER A 1 93 ? 13.828 -6.620 -9.587 1.00 56.81 93 SER A C 1
ATOM 684 O O . SER A 1 93 ? 14.300 -5.602 -9.088 1.00 56.81 93 SER A O 1
ATOM 686 N N . SER A 1 94 ? 14.086 -7.831 -9.087 1.00 52.22 94 SER A N 1
ATOM 687 C CA . SER A 1 94 ? 15.107 -8.103 -8.071 1.00 52.22 94 SER A CA 1
ATOM 688 C C . SER A 1 94 ? 15.998 -9.234 -8.569 1.00 52.22 94 SER A C 1
ATOM 690 O O . SER A 1 94 ? 15.510 -10.346 -8.761 1.00 52.22 94 SER A O 1
ATOM 692 N N . GLY A 1 95 ? 17.293 -8.971 -8.752 1.00 54.72 95 GLY A N 1
ATOM 693 C CA . GLY A 1 95 ? 18.261 -9.954 -9.261 1.00 54.72 95 GLY A CA 1
ATOM 694 C C . GLY A 1 95 ? 18.426 -11.222 -8.407 1.00 54.72 95 GLY A C 1
ATOM 695 O O . GLY A 1 95 ? 19.130 -12.130 -8.828 1.00 54.72 95 GLY A O 1
ATOM 696 N N . GLU A 1 96 ? 17.773 -11.284 -7.241 1.00 55.75 96 GLU A N 1
ATOM 697 C CA . GLU A 1 96 ? 17.772 -12.409 -6.296 1.00 55.75 96 GLU A CA 1
ATOM 698 C C . GLU A 1 96 ? 16.549 -13.341 -6.413 1.00 55.75 96 GLU A C 1
ATOM 700 O O . GLU A 1 96 ? 16.546 -14.387 -5.774 1.00 55.75 96 GLU A O 1
ATOM 705 N N . MET A 1 97 ? 15.501 -12.992 -7.179 1.00 57.34 97 MET A N 1
ATOM 706 C CA . MET A 1 97 ? 14.310 -13.852 -7.318 1.00 57.34 97 MET A CA 1
ATOM 707 C C . MET A 1 97 ? 14.374 -14.679 -8.603 1.00 57.34 97 MET A C 1
ATOM 709 O O . MET A 1 97 ? 14.332 -14.145 -9.715 1.00 57.34 97 MET A O 1
ATOM 713 N N . HIS A 1 98 ? 14.421 -16.001 -8.456 1.00 64.38 98 HIS A N 1
ATOM 714 C CA . HIS A 1 98 ? 14.475 -16.954 -9.557 1.00 64.38 98 HIS A CA 1
ATOM 715 C C . HIS A 1 98 ? 13.059 -17.368 -9.975 1.00 64.38 98 HIS A C 1
ATOM 717 O O . HIS A 1 98 ? 12.621 -18.506 -9.827 1.00 64.38 98 HIS A O 1
ATOM 723 N N . GLY A 1 99 ? 12.334 -16.421 -10.574 1.00 77.06 99 GLY A N 1
ATOM 724 C CA . GLY A 1 99 ? 11.093 -16.702 -11.292 1.00 77.06 99 GLY A CA 1
ATOM 725 C C . GLY A 1 99 ? 9.804 -16.317 -10.567 1.00 77.06 99 GLY A C 1
ATOM 726 O O . GLY A 1 99 ? 9.779 -15.689 -9.512 1.00 77.06 99 GLY A O 1
ATOM 727 N N . TRP A 1 100 ? 8.688 -16.634 -11.220 1.00 84.31 100 TRP A N 1
ATOM 728 C CA . TRP A 1 100 ? 7.359 -16.139 -10.858 1.00 84.31 100 TRP A CA 1
ATOM 729 C C . TRP A 1 100 ? 6.839 -16.664 -9.513 1.00 84.31 100 TRP A C 1
ATOM 731 O O . TRP A 1 100 ? 6.201 -15.916 -8.777 1.00 84.31 100 TRP A O 1
ATOM 741 N N . PHE A 1 101 ? 7.109 -17.930 -9.178 1.00 88.94 101 PHE A N 1
ATOM 742 C CA . PHE A 1 101 ? 6.585 -18.544 -7.953 1.00 88.94 101 PHE A CA 1
ATOM 743 C C . PHE A 1 101 ? 7.192 -17.927 -6.691 1.00 88.94 101 PHE A C 1
ATOM 745 O O . PHE A 1 101 ? 6.435 -17.509 -5.824 1.00 88.94 101 PHE A O 1
ATOM 752 N N . GLU A 1 102 ? 8.516 -17.756 -6.637 1.00 87.25 102 GLU A N 1
ATOM 753 C CA . GLU A 1 102 ? 9.194 -17.105 -5.505 1.00 87.25 102 GLU A CA 1
ATOM 754 C C . GLU A 1 102 ? 8.736 -15.653 -5.320 1.00 87.25 102 GLU A C 1
ATOM 756 O O . GLU A 1 102 ? 8.500 -15.193 -4.199 1.00 87.25 102 GLU A O 1
ATOM 761 N N . PHE A 1 103 ? 8.543 -14.933 -6.431 1.00 88.44 103 PHE A N 1
ATOM 762 C CA . PHE A 1 103 ? 7.960 -13.594 -6.410 1.00 88.44 103 PHE A CA 1
ATOM 763 C C . PHE A 1 103 ? 6.567 -13.598 -5.776 1.00 88.44 103 PHE A C 1
ATOM 765 O O . PHE A 1 103 ? 6.291 -12.806 -4.872 1.00 88.44 103 PHE A O 1
ATOM 772 N N . MET A 1 104 ? 5.699 -14.510 -6.210 1.00 91.94 104 MET A N 1
ATOM 773 C CA . MET A 1 104 ? 4.348 -14.622 -5.674 1.00 91.94 104 MET A CA 1
ATOM 774 C C . MET A 1 104 ? 4.325 -15.079 -4.212 1.00 91.94 104 MET A C 1
ATOM 776 O O . MET A 1 104 ? 3.537 -14.534 -3.441 1.00 91.94 104 MET A O 1
ATOM 780 N N . ASP A 1 105 ? 5.209 -15.991 -3.798 1.00 92.38 105 ASP A N 1
ATOM 781 C CA . ASP A 1 105 ? 5.384 -16.380 -2.393 1.00 92.38 105 ASP A CA 1
ATOM 782 C C . ASP A 1 105 ? 5.736 -15.158 -1.540 1.00 92.38 105 ASP A C 1
ATOM 784 O O . ASP A 1 105 ? 5.079 -14.878 -0.533 1.00 92.38 105 ASP A O 1
ATOM 788 N N . ARG A 1 106 ? 6.711 -14.353 -1.983 1.00 91.69 106 ARG A N 1
ATOM 789 C CA . ARG A 1 106 ? 7.112 -13.122 -1.288 1.00 91.69 106 ARG A CA 1
ATOM 790 C C . ARG A 1 106 ? 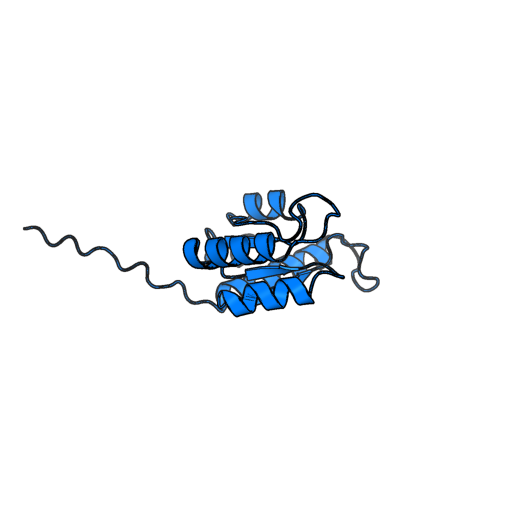5.960 -12.130 -1.169 1.00 91.69 106 ARG A C 1
ATOM 792 O O . ARG A 1 106 ? 5.768 -11.547 -0.098 1.00 91.69 106 ARG A O 1
ATOM 799 N N . VAL A 1 107 ? 5.205 -11.921 -2.247 1.00 94.00 107 VAL A N 1
ATOM 800 C CA . VAL A 1 107 ? 4.030 -11.038 -2.252 1.00 94.00 107 VAL A CA 1
ATOM 801 C C . VAL A 1 107 ? 2.992 -11.537 -1.249 1.00 94.00 107 VAL A C 1
ATOM 803 O O . VAL A 1 107 ? 2.595 -10.785 -0.360 1.00 94.00 107 VAL A O 1
ATOM 806 N N . VAL A 1 108 ? 2.587 -12.804 -1.348 1.00 95.44 108 VAL A N 1
AT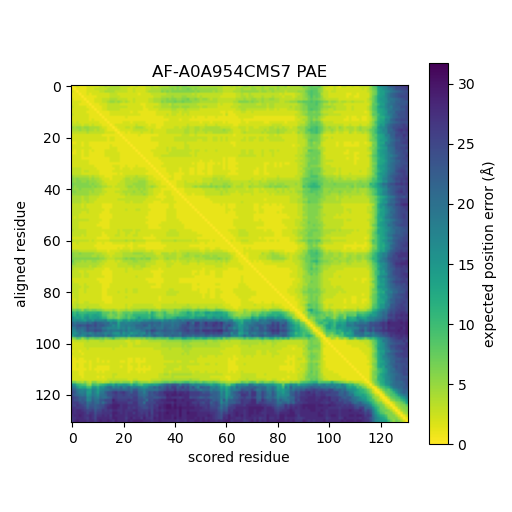OM 807 C CA . VAL A 1 108 ? 1.541 -13.395 -0.505 1.00 95.44 108 VAL A CA 1
ATOM 808 C C . VAL A 1 108 ? 1.927 -13.337 0.971 1.00 95.44 108 VAL A C 1
ATOM 810 O O . VAL A 1 108 ? 1.139 -12.845 1.779 1.00 95.44 108 VAL A O 1
ATOM 813 N N . HIS A 1 109 ? 3.154 -13.733 1.320 1.00 94.94 109 HIS A N 1
ATOM 814 C CA . HIS A 1 109 ? 3.648 -13.661 2.695 1.00 94.94 109 HIS A CA 1
ATOM 815 C C . HIS A 1 109 ? 3.720 -12.223 3.219 1.00 94.94 109 HIS A C 1
ATOM 817 O O . HIS A 1 109 ? 3.429 -11.972 4.391 1.00 94.94 109 HIS A O 1
ATOM 823 N N . THR A 1 110 ? 4.087 -11.259 2.370 1.00 95.19 110 THR A N 1
ATOM 824 C CA . THR A 1 110 ? 4.129 -9.842 2.761 1.00 95.19 110 THR A CA 1
ATOM 825 C C . THR A 1 110 ? 2.731 -9.319 3.076 1.00 95.19 110 THR A C 1
ATOM 827 O O . THR A 1 110 ? 2.533 -8.749 4.149 1.00 95.19 110 THR A O 1
ATOM 830 N N . PHE A 1 111 ? 1.759 -9.564 2.193 1.00 95.81 111 PHE A N 1
ATOM 831 C CA . PHE A 1 111 ? 0.363 -9.176 2.411 1.00 95.81 111 PHE A CA 1
ATOM 832 C C . PHE A 1 111 ? -0.218 -9.851 3.658 1.00 95.81 111 PHE A C 1
ATOM 834 O O . PHE A 1 111 ? -0.771 -9.172 4.519 1.00 95.81 111 PHE A O 1
ATOM 841 N N . SER A 1 112 ? -0.029 -11.164 3.797 1.00 95.19 112 SER A N 1
ATOM 842 C CA . SER A 1 112 ? -0.500 -11.944 4.944 1.00 95.19 112 SER A CA 1
ATOM 843 C C . SER A 1 112 ? 0.024 -11.377 6.266 1.00 95.19 112 SER A C 1
ATOM 845 O O . SER A 1 112 ? -0.754 -11.085 7.175 1.00 95.19 112 SER A O 1
ATOM 847 N N . ARG A 1 113 ? 1.335 -11.119 6.365 1.00 93.88 113 ARG A N 1
ATOM 848 C CA . ARG A 1 113 ? 1.953 -10.568 7.582 1.00 93.88 113 ARG A CA 1
ATOM 849 C C . ARG A 1 113 ? 1.531 -9.133 7.874 1.00 93.88 113 ARG A C 1
ATOM 851 O O . ARG A 1 113 ? 1.349 -8.801 9.042 1.00 93.88 113 ARG A O 1
ATOM 858 N N . ALA A 1 114 ? 1.436 -8.28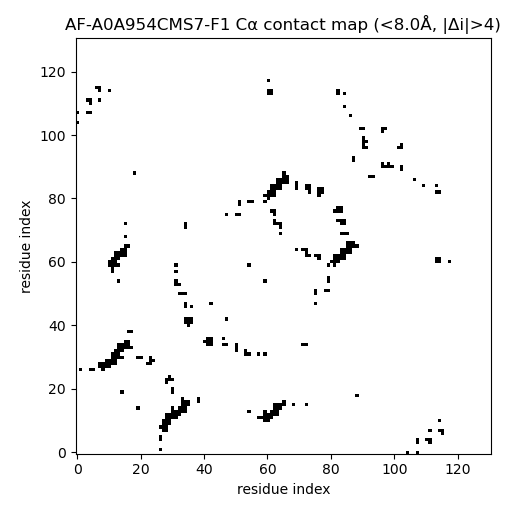1 6.855 1.00 94.38 114 ALA A N 1
ATOM 859 C CA . ALA A 1 114 ? 1.070 -6.879 7.037 1.00 94.38 114 ALA A CA 1
ATOM 860 C C . ALA A 1 114 ? -0.393 -6.734 7.473 1.00 94.38 114 ALA A C 1
ATOM 862 O O . ALA A 1 114 ? -0.679 -5.982 8.396 1.00 94.38 114 ALA A O 1
ATOM 863 N N . LEU A 1 115 ? -1.297 -7.505 6.863 1.00 92.38 115 LEU A N 1
ATOM 864 C CA . LEU A 1 115 ? -2.730 -7.428 7.138 1.00 92.38 115 LEU A CA 1
ATOM 865 C C . LEU A 1 115 ? -3.147 -8.212 8.392 1.00 92.38 115 LEU A C 1
ATOM 867 O O . LEU A 1 115 ? -4.114 -7.830 9.034 1.00 92.38 115 LEU A O 1
ATOM 871 N N . SER A 1 116 ? -2.417 -9.265 8.785 1.00 84.38 116 SER A N 1
ATOM 872 C CA . SER A 1 116 ? -2.722 -10.031 10.012 1.00 84.38 116 SER A CA 1
ATOM 873 C C . SER A 1 116 ? -2.239 -9.358 11.300 1.00 84.38 116 SER A C 1
ATOM 875 O O . SER A 1 116 ? -2.697 -9.713 12.380 1.00 84.38 116 SER A O 1
ATOM 877 N N . LYS A 1 117 ? -1.289 -8.417 11.216 1.00 65.19 117 LYS A N 1
ATOM 878 C CA . LYS A 1 117 ? -0.813 -7.647 12.381 1.00 65.19 117 LYS A CA 1
ATOM 879 C C . LYS A 1 117 ? -1.826 -6.623 12.870 1.00 65.19 117 LYS A C 1
ATOM 881 O O . LYS A 1 117 ? -1.676 -6.112 13.976 1.00 65.19 117 LYS A O 1
ATOM 886 N N . THR A 1 118 ? -2.820 -6.308 12.051 1.00 53.41 118 THR A N 1
ATOM 887 C CA . THR A 1 118 ? -3.902 -5.432 12.451 1.00 53.41 118 THR A CA 1
ATOM 888 C C . THR A 1 118 ? -5.078 -6.309 12.828 1.00 53.41 118 THR A C 1
ATOM 890 O O . THR A 1 118 ? -5.731 -6.873 11.953 1.00 53.41 118 THR A O 1
ATOM 893 N N . GLU A 1 119 ? -5.318 -6.475 14.132 1.00 40.53 119 GLU A N 1
ATOM 894 C CA . GLU A 1 119 ? -6.574 -7.067 14.590 1.00 40.53 119 GLU A CA 1
ATOM 895 C C . GLU A 1 119 ? -7.735 -6.354 13.882 1.00 40.53 119 GLU A C 1
ATOM 897 O O . GLU A 1 119 ? -7.691 -5.126 13.708 1.00 40.53 119 GLU A O 1
ATOM 902 N N . PRO A 1 120 ? -8.754 -7.097 13.420 1.00 42.03 120 PRO A N 1
ATOM 903 C CA . PRO A 1 120 ? -9.945 -6.455 12.914 1.00 42.03 120 PRO A CA 1
ATOM 904 C C . PRO A 1 120 ? -10.492 -5.608 14.060 1.00 42.03 120 PRO A C 1
ATOM 906 O O . PRO A 1 120 ? -10.714 -6.127 15.153 1.00 42.03 120 PRO A O 1
ATOM 909 N N . ALA A 1 121 ? -10.673 -4.306 13.817 1.00 45.44 121 ALA A N 1
ATOM 910 C CA . ALA A 1 121 ? -11.505 -3.498 14.688 1.00 45.44 121 ALA A CA 1
ATOM 911 C C . ALA A 1 121 ? -12.830 -4.248 14.785 1.00 45.44 121 ALA A C 1
ATOM 913 O O . ALA A 1 121 ? -13.480 -4.473 13.758 1.00 45.44 121 ALA A O 1
ATOM 914 N N . ASP A 1 122 ? -13.126 -4.730 15.991 1.00 39.41 122 ASP A N 1
ATOM 915 C CA . ASP A 1 122 ? -14.350 -5.424 16.340 1.00 39.41 122 ASP A CA 1
ATOM 916 C C . ASP A 1 122 ? -15.505 -4.643 15.716 1.00 39.41 122 ASP A C 1
ATOM 918 O O . ASP A 1 122 ? -15.839 -3.531 16.137 1.00 39.41 122 ASP A O 1
ATOM 922 N N . ARG A 1 123 ? -16.052 -5.171 14.616 1.00 50.19 123 ARG A N 1
ATOM 923 C CA . ARG A 1 123 ? -17.303 -4.671 14.063 1.00 50.19 123 ARG A CA 1
ATOM 924 C C . ARG A 1 123 ? -18.353 -5.203 15.008 1.00 50.19 123 ARG A C 1
ATOM 926 O O . ARG A 1 123 ? -18.971 -6.221 14.712 1.00 50.19 123 ARG A O 1
ATOM 933 N N . GLY A 1 124 ? -18.460 -4.514 16.145 1.00 34.91 124 GLY A N 1
ATOM 934 C CA . GLY A 1 124 ? -19.396 -4.806 17.204 1.00 34.91 124 GLY A CA 1
ATOM 935 C C . GLY A 1 124 ? -20.737 -5.092 16.567 1.00 34.91 124 GLY A C 1
ATOM 936 O O . GLY A 1 124 ? -21.307 -4.247 15.867 1.00 34.91 124 GLY A O 1
ATOM 937 N N . GLU A 1 125 ? -21.186 -6.327 16.751 1.00 37.81 125 GLU A N 1
ATOM 938 C CA . GLU A 1 125 ? -22.542 -6.722 16.450 1.00 37.81 125 GLU A CA 1
ATOM 939 C C . GLU A 1 125 ? -23.455 -5.685 17.095 1.00 37.81 125 GLU A C 1
ATOM 941 O O . GLU A 1 125 ? -23.450 -5.478 18.312 1.00 37.81 125 GLU A O 1
ATOM 946 N N . ALA A 1 126 ? -24.219 -4.987 16.257 1.00 40.88 126 ALA A N 1
ATOM 947 C CA . ALA A 1 126 ? -25.347 -4.219 16.724 1.00 40.88 126 ALA A CA 1
ATOM 948 C C . ALA A 1 126 ? -26.286 -5.210 17.415 1.00 40.88 126 ALA A C 1
ATOM 950 O O . ALA A 1 126 ? -27.042 -5.932 16.766 1.00 40.88 126 ALA A O 1
ATOM 951 N N . SER A 1 127 ? -26.190 -5.255 18.743 1.00 45.44 127 SER A N 1
ATOM 952 C CA . SER A 1 127 ? -27.175 -5.856 19.624 1.00 45.44 127 SER A CA 1
ATOM 953 C C . SER A 1 127 ? -28.525 -5.222 19.302 1.00 45.44 127 SER A C 1
ATOM 955 O O . SER A 1 127 ? -28.855 -4.128 19.761 1.00 45.44 127 SER A O 1
ATOM 957 N N . SER A 1 128 ? -29.300 -5.893 18.453 1.00 42.41 128 SER A N 1
ATOM 958 C CA . SER A 1 128 ? -30.728 -5.645 18.323 1.00 42.41 128 SER A CA 1
ATOM 959 C C . SER A 1 128 ? -31.410 -6.364 19.477 1.00 42.41 128 SER A C 1
ATOM 961 O O . SER A 1 128 ? -31.957 -7.455 19.327 1.00 42.41 128 SER A O 1
ATOM 963 N N . SER A 1 129 ? -31.378 -5.729 20.644 1.00 45.72 129 SER A N 1
ATOM 964 C CA . SER A 1 129 ? -32.402 -5.929 21.656 1.00 45.72 129 SER A CA 1
ATOM 965 C C . SER A 1 129 ? -33.723 -5.356 21.130 1.00 45.72 129 SER A C 1
ATOM 967 O O . SER A 1 129 ? -33.838 -4.164 20.855 1.00 45.72 129 SER A O 1
ATOM 969 N N . ARG A 1 130 ? -34.701 -6.240 20.923 1.00 49.66 130 ARG A N 1
ATOM 970 C CA . ARG A 1 130 ? -36.146 -6.001 20.723 1.00 49.66 130 ARG A CA 1
ATOM 971 C C . ARG A 1 130 ? -36.750 -7.390 20.503 1.00 49.66 130 ARG A C 1
ATOM 973 O O . ARG A 1 130 ? -36.339 -8.056 19.564 1.00 49.66 130 ARG A O 1
ATOM 980 N N . GLY A 1 131 ? -37.677 -7.914 21.284 1.00 43.53 131 GLY A N 1
ATOM 981 C CA . GLY A 1 131 ? -38.411 -7.497 22.473 1.00 43.53 131 GLY A CA 1
ATOM 982 C C . GLY A 1 131 ? -39.268 -8.691 22.894 1.00 43.53 131 GLY A C 1
ATOM 983 O O . GLY A 1 131 ? -39.318 -9.671 22.112 1.00 43.53 131 GLY A O 1
#

Solvent-accessible surface area (backbone atoms only — not comparable to full-atom values): 7552 Å² total; per-residue (Å²): 105,70,80,66,35,56,85,45,46,70,44,26,27,33,32,33,62,99,75,50,63,70,58,23,66,76,49,44,37,38,79,75,47,54,54,33,83,44,97,92,40,80,59,50,74,69,55,51,53,51,50,33,54,48,29,51,75,64,62,27,39,32,17,41,12,30,93,95,35,45,69,62,22,39,56,45,11,62,74,39,77,25,41,54,45,71,45,78,93,48,43,80,74,43,98,84,44,89,40,63,66,59,39,49,51,53,50,49,54,50,54,39,57,48,50,65,72,50,73,76,77,77,78,69,74,80,80,76,85,80,130

Radius of gyration: 15.94 Å; Cα contacts (8 Å, |Δi|>4): 191; chains: 1; bounding box: 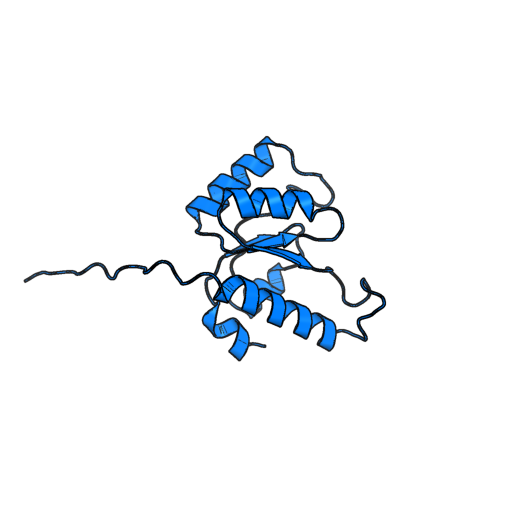57×38×37 Å

Secondary structure (DSSP, 8-state):
-HHHHGGGTT-EEEESSS--HHHHHHHT-EEEEESSSSTTPPPPHHHHHHHHHHHHHTT--EEEE-TT-HHHHHHHHHHHTPEEEE--SSTTSSTT--SHHHHHHHHHHHHHHHHHTS-------------

pLDDT: mean 86.19, std 17.82, range [34.91, 98.69]

Mean predicted aligned error: 7.35 Å

Sequence (131 aa):
WKSELAKCSGASFIEAHASWTYFADTFGLRIAGRLEPLPGVSPTPNHVAQLVEIGKRDDVKMVVGRPGYADVASRVAEAIGATAVSLPTASASSGEMHGWFEFMDRVVHTFSRALSKTEPADRGEASSSRG

Foldseek 3Di:
DQVLLQVVAAAEEEEADPQCPVVCVVNNYHHQYYCAPDVPHGHDPVNLVVLLVSCQVSVHAEYEAEVVCQVSRVVSCVSNVHYYDYAHSDQVPDVPRDDDPSSVVVVSVVSSVRSVVDDPPPPDPPPPDDD